Protein AF-A0AA43I6Q7-F1 (afdb_monomer_lite)

Foldseek 3Di:
DVLVVVLVVLVVVLVVLVVVLVVLVVVLVPDDDDDVNVVSVVSNVVSVVSNVVSVVVNVVSVVVVD

Sequence (66 aa):
MREDKEIQKLEKDKMKYVQKLAAHYQRIEGLPNGAQRDAVVKDILECKQIIFKINDQLMDLKTREQ

pLDDT: mean 91.87, std 9.15, range [53.19, 97.75]

Structure (mmCIF, N/CA/C/O backbone):
data_AF-A0AA43I6Q7-F1
#
_entry.id   AF-A0AA43I6Q7-F1
#
loop_
_atom_site.group_PDB
_atom_site.id
_atom_site.type_symbol
_atom_site.label_atom_id
_atom_site.label_alt_id
_atom_site.label_comp_id
_atom_site.label_asym_id
_atom_site.label_entity_id
_atom_site.label_seq_id
_atom_site.pdbx_PDB_ins_code
_atom_site.Cartn_x
_atom_site.Cartn_y
_atom_site.Cartn_z
_atom_site.occupancy
_atom_site.B_iso_or_equiv
_atom_site.auth_seq_id
_atom_site.auth_comp_id
_atom_site.auth_asym_id
_atom_site.auth_atom_id
_atom_site.pdbx_PDB_model_num
ATOM 1 N N . MET A 1 1 ? -18.705 2.736 18.213 1.00 62.91 1 MET A N 1
ATOM 2 C CA . MET A 1 1 ? -19.324 3.863 17.447 1.00 62.91 1 MET A CA 1
ATOM 3 C C . MET A 1 1 ? -18.325 4.884 16.886 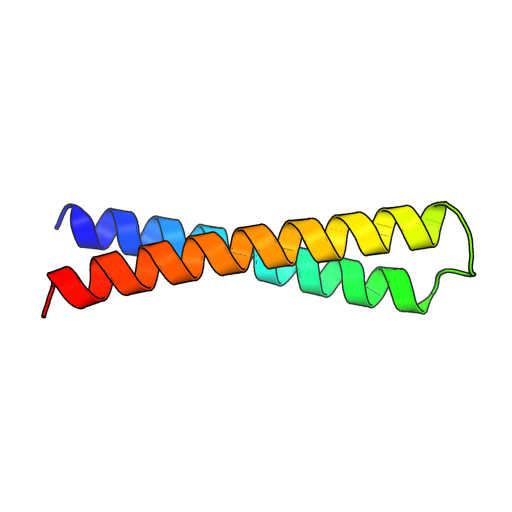1.00 62.91 1 MET A C 1
ATOM 5 O O . MET A 1 1 ? -18.459 5.209 15.711 1.00 62.91 1 MET A O 1
ATOM 9 N N . ARG A 1 2 ? -17.393 5.474 17.666 1.00 69.12 2 ARG A N 1
ATOM 10 C CA . ARG A 1 2 ? -16.342 6.359 17.096 1.00 69.12 2 ARG A CA 1
ATOM 11 C C . ARG A 1 2 ? -15.224 5.553 16.426 1.00 69.12 2 ARG A C 1
ATOM 13 O O . ARG A 1 2 ? -14.855 5.888 15.307 1.00 69.12 2 ARG A O 1
ATOM 20 N N . GLU A 1 3 ? -14.782 4.474 17.064 1.00 74.44 3 GLU A N 1
ATOM 21 C CA . GLU A 1 3 ? -13.735 3.574 16.555 1.00 74.44 3 GLU A CA 1
ATOM 22 C C . GLU A 1 3 ? -14.171 2.830 15.282 1.00 74.44 3 GLU A C 1
ATOM 24 O O . GLU A 1 3 ? -13.433 2.846 14.302 1.00 74.44 3 GLU A O 1
ATOM 29 N N . ASP A 1 4 ? -15.424 2.363 15.196 1.00 82.00 4 ASP A N 1
ATOM 30 C CA . ASP A 1 4 ? -16.011 1.836 13.947 1.00 82.00 4 ASP A CA 1
ATOM 31 C C . ASP A 1 4 ? -15.859 2.775 12.742 1.00 82.00 4 ASP A C 1
ATOM 33 O O . ASP A 1 4 ? -15.546 2.347 11.630 1.00 82.00 4 ASP A O 1
ATOM 37 N N . LYS A 1 5 ? -16.110 4.077 12.937 1.00 88.00 5 LYS A N 1
ATOM 38 C CA . LYS A 1 5 ? -16.006 5.070 11.856 1.00 88.00 5 LYS A CA 1
ATOM 39 C C . LYS A 1 5 ? -14.554 5.287 11.442 1.00 88.00 5 LYS A C 1
ATOM 41 O O . LYS A 1 5 ? -14.290 5.553 10.270 1.00 88.00 5 LYS A O 1
ATOM 46 N N . GLU A 1 6 ? -13.628 5.185 12.390 1.00 90.44 6 GLU A N 1
ATOM 47 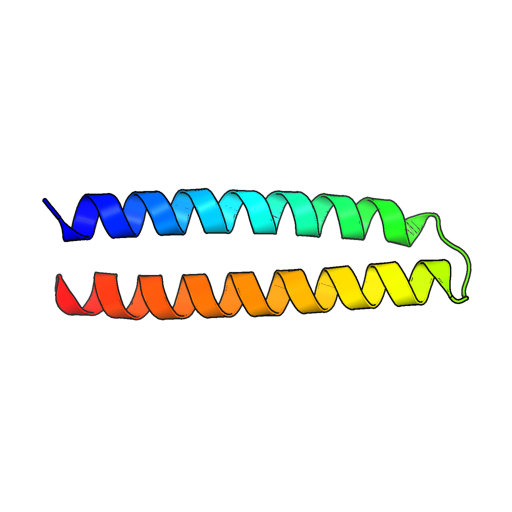C CA . GLU A 1 6 ? -12.195 5.292 12.138 1.00 90.44 6 GLU A CA 1
ATOM 48 C C . GLU A 1 6 ? -11.672 4.067 11.378 1.00 90.44 6 GLU A C 1
ATOM 50 O O . GLU A 1 6 ? -11.026 4.228 10.342 1.00 90.44 6 GLU A O 1
ATOM 55 N N . ILE A 1 7 ? -12.066 2.861 11.796 1.00 92.31 7 ILE A N 1
ATOM 56 C CA . ILE A 1 7 ? -11.775 1.603 11.097 1.00 92.31 7 ILE A CA 1
ATOM 57 C C . ILE A 1 7 ? -12.317 1.647 9.664 1.00 92.31 7 ILE A C 1
ATOM 59 O O . ILE A 1 7 ? -11.564 1.410 8.722 1.00 92.31 7 ILE A O 1
ATOM 63 N N . GLN A 1 8 ? -13.581 2.034 9.461 1.00 93.50 8 GLN A N 1
ATOM 64 C CA . GLN A 1 8 ? -14.169 2.139 8.118 1.00 93.50 8 GLN A CA 1
ATOM 65 C C . GLN A 1 8 ? -13.425 3.139 7.224 1.00 93.50 8 GLN A C 1
ATOM 67 O O . GLN A 1 8 ? -13.240 2.901 6.026 1.00 93.50 8 GLN A O 1
ATOM 72 N N . LYS A 1 9 ? -12.977 4.268 7.787 1.00 94.81 9 LYS A N 1
ATOM 73 C CA . LYS A 1 9 ? -12.180 5.255 7.051 1.00 94.81 9 LYS A CA 1
ATOM 74 C C . LYS A 1 9 ? -10.831 4.668 6.639 1.00 94.81 9 LYS A C 1
ATOM 76 O O . LYS A 1 9 ? -10.462 4.782 5.471 1.00 94.81 9 LYS A O 1
ATOM 81 N N . LEU A 1 10 ? -10.132 4.018 7.566 1.00 95.31 10 LEU A N 1
ATOM 82 C CA . LEU A 1 10 ? -8.843 3.378 7.312 1.00 95.31 10 LEU A CA 1
ATOM 83 C C . LEU A 1 10 ? -8.965 2.238 6.292 1.00 95.31 10 LEU A C 1
ATOM 85 O O . LEU A 1 10 ? -8.153 2.160 5.375 1.00 95.31 10 LEU A O 1
ATOM 89 N N . GLU A 1 11 ? -10.006 1.405 6.358 1.00 94.44 11 GLU A N 1
ATOM 90 C CA . GLU A 1 11 ? -10.249 0.351 5.364 1.00 94.44 11 GLU A CA 1
ATOM 91 C C . GLU A 1 11 ? -10.540 0.926 3.969 1.00 94.44 11 GLU A C 1
ATOM 93 O O . GLU A 1 11 ? -10.001 0.442 2.966 1.00 94.44 11 GLU A O 1
ATOM 98 N N . LYS A 1 12 ? -11.317 2.015 3.888 1.00 96.75 12 LYS A N 1
ATOM 99 C CA . LYS A 1 12 ? -11.554 2.730 2.626 1.00 96.75 12 LYS A CA 1
ATOM 100 C C . LYS A 1 12 ? -10.266 3.329 2.065 1.00 96.75 12 LYS A C 1
ATOM 102 O O . LYS A 1 12 ? -10.018 3.233 0.861 1.00 96.75 12 LYS A O 1
ATOM 107 N N . ASP A 1 13 ? -9.451 3.954 2.908 1.00 95.44 13 ASP A N 1
ATOM 108 C CA . ASP A 1 13 ? -8.192 4.562 2.485 1.00 95.44 13 ASP A CA 1
ATOM 109 C C . ASP A 1 13 ? -7.177 3.492 2.063 1.00 95.44 13 ASP A C 1
ATOM 111 O O . ASP A 1 13 ? -6.587 3.617 0.988 1.00 95.44 13 ASP A O 1
ATOM 115 N N . LYS A 1 14 ? -7.073 2.377 2.798 1.00 96.31 14 LYS A N 1
ATOM 116 C CA . LYS A 1 14 ? -6.300 1.194 2.394 1.00 96.31 14 LYS A CA 1
ATOM 117 C C . LYS A 1 14 ? -6.682 0.739 0.990 1.00 96.31 14 LYS A C 1
ATOM 119 O O . LYS A 1 14 ? -5.798 0.553 0.156 1.00 96.31 14 LYS A O 1
ATOM 124 N N . MET A 1 15 ? -7.979 0.603 0.700 1.00 97.25 15 MET A N 1
ATOM 125 C CA . MET A 1 15 ? -8.435 0.164 -0.622 1.00 97.25 15 MET A CA 1
ATOM 126 C C . MET A 1 15 ? -8.027 1.115 -1.747 1.00 97.25 15 MET A C 1
ATOM 128 O O . MET A 1 15 ? -7.615 0.648 -2.808 1.00 97.25 15 MET A O 1
ATOM 132 N N . LYS A 1 16 ? -8.043 2.435 -1.522 1.00 97.00 16 LYS A N 1
ATOM 133 C CA . LYS A 1 16 ? -7.536 3.399 -2.516 1.00 97.00 16 LYS A CA 1
ATOM 134 C C . LYS A 1 16 ? -6.061 3.158 -2.837 1.00 97.00 16 LYS A C 1
ATOM 136 O O . LYS A 1 16 ? -5.677 3.199 -4.004 1.00 97.00 16 LYS A O 1
ATOM 141 N N . TYR A 1 17 ? -5.228 2.912 -1.825 1.00 96.62 17 TYR A N 1
ATOM 142 C CA . TYR A 1 17 ? -3.802 2.655 -2.043 1.00 96.62 17 TYR A CA 1
ATOM 143 C C . TYR A 1 17 ? -3.542 1.281 -2.663 1.00 96.62 17 TYR A C 1
ATOM 145 O O . TYR A 1 17 ? -2.652 1.167 -3.499 1.00 96.62 17 TYR A O 1
ATOM 153 N N . VAL A 1 18 ? -4.342 0.261 -2.338 1.00 96.75 18 VAL A N 1
ATOM 154 C CA . VAL A 1 18 ? -4.283 -1.052 -3.006 1.00 96.75 18 VAL A CA 1
ATOM 155 C C . VAL A 1 18 ? -4.623 -0.924 -4.494 1.00 96.75 18 VAL A C 1
ATOM 157 O O . VAL A 1 18 ? -3.905 -1.461 -5.334 1.00 96.75 18 VAL A O 1
ATOM 160 N N . GLN A 1 19 ? -5.664 -0.161 -4.839 1.00 97.25 19 GLN A N 1
ATOM 161 C CA . GLN A 1 19 ? -6.029 0.106 -6.234 1.00 97.25 19 GLN A CA 1
ATOM 162 C C . GLN A 1 19 ? -4.931 0.877 -6.978 1.00 97.25 19 GLN A C 1
ATOM 164 O O . GLN A 1 19 ? -4.574 0.510 -8.096 1.00 97.25 19 GLN A O 1
ATOM 169 N N . LYS A 1 20 ? -4.344 1.906 -6.350 1.00 96.50 20 LYS A N 1
ATOM 170 C CA . LYS A 1 20 ? -3.187 2.622 -6.916 1.00 96.50 20 LYS A CA 1
ATOM 171 C C . LYS A 1 20 ? -1.997 1.692 -7.136 1.00 96.50 20 LYS A C 1
ATOM 173 O O . LYS A 1 20 ? -1.404 1.713 -8.208 1.00 96.50 20 LYS A O 1
ATOM 178 N N . LEU A 1 21 ? -1.675 0.850 -6.155 1.00 97.00 21 LEU A N 1
ATOM 179 C CA . LEU A 1 21 ? -0.588 -0.122 -6.248 1.00 97.00 21 LEU A CA 1
ATOM 180 C C . LEU A 1 21 ? -0.791 -1.079 -7.432 1.00 97.00 21 LEU A C 1
ATOM 182 O O . LEU A 1 21 ? 0.145 -1.302 -8.197 1.00 97.00 21 LEU A O 1
ATOM 186 N N . ALA A 1 22 ? -2.011 -1.591 -7.620 1.00 96.56 22 ALA A N 1
ATOM 187 C CA . ALA A 1 22 ? -2.353 -2.424 -8.771 1.00 96.56 22 ALA A CA 1
ATOM 188 C C . AL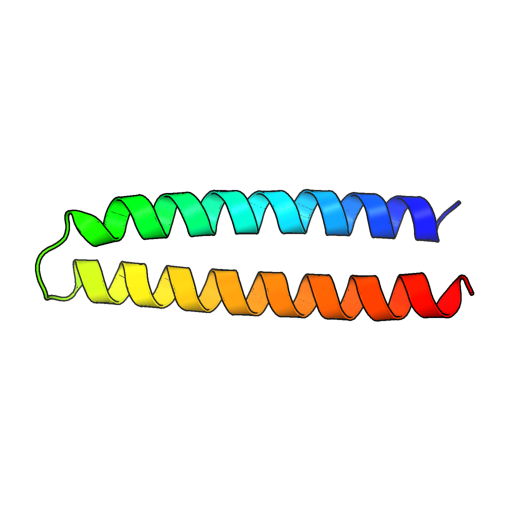A A 1 22 ? -2.147 -1.676 -10.101 1.00 96.56 22 ALA A C 1
ATOM 190 O O . ALA A 1 22 ? -1.516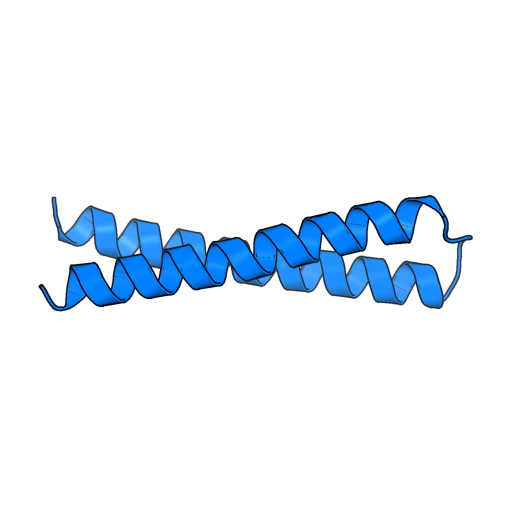 -2.212 -11.010 1.00 96.56 22 ALA A O 1
ATOM 191 N N . ALA A 1 23 ? -2.585 -0.417 -10.192 1.00 96.38 23 ALA A N 1
ATOM 192 C CA . ALA A 1 23 ? -2.377 0.408 -11.382 1.00 96.38 23 ALA A CA 1
ATOM 193 C C . ALA A 1 23 ? -0.884 0.660 -11.676 1.00 96.38 23 ALA A C 1
ATOM 195 O O . ALA A 1 23 ? -0.463 0.613 -12.832 1.00 96.38 23 ALA A O 1
ATOM 196 N N . HIS A 1 24 ? -0.060 0.887 -10.646 1.00 96.00 24 HIS A N 1
ATOM 197 C CA . HIS A 1 24 ? 1.388 1.031 -10.818 1.00 96.00 2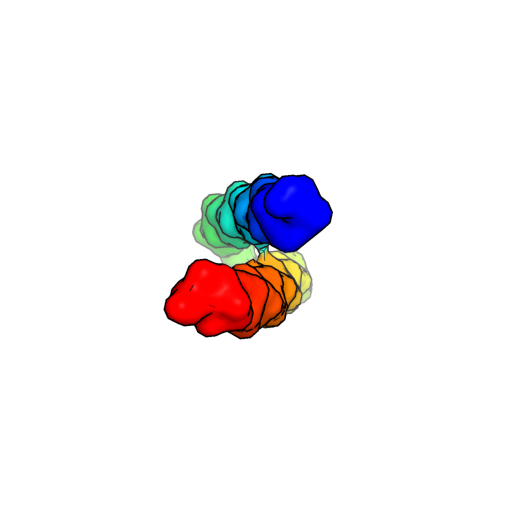4 HIS A CA 1
ATOM 198 C C . HIS A 1 24 ? 2.046 -0.266 -11.305 1.00 96.00 24 HIS A C 1
ATOM 200 O O . HIS A 1 24 ? 2.922 -0.207 -12.168 1.00 96.00 24 HIS A O 1
ATOM 206 N N . TYR A 1 25 ? 1.602 -1.426 -10.811 1.00 95.38 25 TYR A N 1
ATOM 207 C CA . TYR A 1 25 ? 2.071 -2.721 -11.305 1.00 95.38 25 TYR A CA 1
ATOM 208 C C . TYR A 1 25 ? 1.696 -2.962 -12.766 1.00 95.38 25 TYR A C 1
ATOM 210 O O . TYR A 1 25 ? 2.553 -3.362 -13.538 1.00 95.38 25 TYR A O 1
ATOM 218 N N . GLN A 1 26 ? 0.476 -2.635 -13.187 1.00 95.19 26 GLN A N 1
ATOM 219 C CA . GLN A 1 26 ? 0.113 -2.741 -14.606 1.00 95.19 26 GLN A CA 1
ATOM 220 C C . GLN A 1 26 ? 0.934 -1.783 -15.481 1.00 95.19 26 GLN A C 1
ATOM 222 O O . GLN A 1 26 ? 1.336 -2.115 -16.592 1.00 95.19 26 GLN A O 1
ATOM 227 N N . ARG A 1 27 ? 1.222 -0.577 -14.975 1.00 93.00 27 ARG A N 1
ATOM 228 C CA . ARG A 1 27 ? 2.009 0.424 -15.703 1.00 93.00 27 ARG A CA 1
ATOM 229 C C . ARG A 1 27 ? 3.474 0.017 -15.873 1.00 93.00 27 ARG A C 1
ATOM 231 O O . ARG A 1 27 ? 4.052 0.319 -16.913 1.00 93.00 27 ARG A O 1
ATOM 238 N N . ILE A 1 28 ? 4.090 -0.615 -14.871 1.00 93.12 28 ILE A N 1
ATOM 239 C CA . ILE A 1 28 ? 5.526 -0.930 -14.912 1.00 93.12 28 ILE A CA 1
ATOM 240 C C . ILE A 1 28 ? 5.864 -2.038 -15.917 1.00 93.12 28 ILE A C 1
ATOM 242 O O . ILE A 1 28 ? 6.963 -2.028 -16.464 1.00 93.12 28 ILE A O 1
ATOM 246 N N . GLU A 1 29 ? 4.932 -2.955 -16.195 1.00 89.25 29 GLU A N 1
ATOM 247 C CA . GLU A 1 29 ? 5.137 -4.072 -17.132 1.00 89.25 29 GLU A CA 1
ATOM 248 C C . GLU A 1 29 ? 5.439 -3.602 -18.563 1.00 89.25 29 GLU A C 1
ATOM 250 O O . GLU A 1 29 ? 6.189 -4.259 -19.281 1.00 89.25 29 GLU A O 1
ATOM 255 N N . GLY A 1 30 ? 4.908 -2.442 -18.962 1.00 89.94 30 GLY A N 1
ATOM 256 C CA . GLY A 1 30 ? 5.135 -1.854 -20.284 1.00 89.94 30 GLY A CA 1
ATOM 257 C C . GLY A 1 30 ? 6.311 -0.876 -20.372 1.00 89.94 30 GLY A C 1
ATOM 258 O O . GLY A 1 30 ? 6.551 -0.332 -21.449 1.00 89.94 30 GLY A O 1
ATOM 259 N N . LEU A 1 31 ? 7.023 -0.597 -19.271 1.00 92.62 31 LEU A N 1
ATOM 260 C CA . LEU A 1 31 ? 8.068 0.431 -19.245 1.00 92.62 31 LEU A CA 1
ATOM 261 C C . LEU A 1 31 ? 9.477 -0.160 -19.427 1.00 92.62 31 LEU A C 1
ATOM 263 O O . LEU A 1 31 ? 9.865 -1.068 -18.684 1.00 92.62 31 LEU A O 1
ATOM 267 N N . PRO A 1 32 ? 10.294 0.388 -20.348 1.00 93.19 32 PRO A N 1
ATOM 268 C CA . PRO A 1 32 ? 11.705 0.033 -20.436 1.00 93.19 32 PRO A CA 1
ATOM 269 C C . PRO A 1 32 ? 12.471 0.528 -19.202 1.00 93.19 32 PRO A C 1
ATOM 271 O O . PRO A 1 32 ? 12.014 1.398 -18.457 1.00 93.19 32 PRO A O 1
ATOM 274 N N . ASN A 1 33 ? 13.670 -0.013 -18.992 1.00 92.31 33 ASN A N 1
ATOM 275 C CA . ASN A 1 33 ? 14.556 0.461 -17.930 1.00 92.31 33 ASN A CA 1
ATOM 276 C C . ASN A 1 33 ? 14.903 1.942 -18.129 1.00 92.31 33 ASN A C 1
ATOM 278 O O . ASN A 1 33 ? 15.199 2.372 -19.243 1.00 92.31 33 ASN A O 1
ATOM 282 N N . GLY A 1 34 ? 14.892 2.701 -17.035 1.00 94.75 34 GLY A N 1
ATOM 283 C CA . GLY A 1 34 ? 15.229 4.118 -17.022 1.00 94.75 34 GLY A CA 1
ATOM 284 C C . GLY A 1 34 ? 14.368 4.910 -16.045 1.00 94.75 34 GLY A C 1
ATOM 285 O O . GLY A 1 34 ? 13.511 4.361 -15.352 1.00 94.75 34 GLY A O 1
ATOM 286 N N . ALA A 1 35 ? 14.550 6.230 -16.058 1.00 94.12 35 ALA A N 1
ATOM 287 C CA . ALA A 1 35 ? 13.985 7.141 -15.061 1.00 94.12 35 ALA A CA 1
ATOM 288 C C . ALA A 1 35 ? 12.458 7.029 -14.885 1.00 94.12 35 ALA A C 1
ATOM 290 O O . ALA A 1 35 ? 11.944 7.213 -13.784 1.00 94.12 35 ALA A O 1
ATOM 291 N N . GLN A 1 36 ? 11.716 6.704 -15.950 1.00 93.00 36 GLN A N 1
ATOM 292 C CA . GLN A 1 36 ? 10.265 6.508 -15.864 1.00 93.00 36 GLN A CA 1
ATOM 293 C C . GLN A 1 36 ? 9.894 5.248 -15.077 1.00 93.00 36 GLN A C 1
ATOM 295 O O . GLN A 1 36 ? 8.964 5.280 -14.272 1.00 93.00 36 GLN A O 1
ATOM 300 N N . ARG A 1 37 ? 10.624 4.148 -15.286 1.00 94.88 37 ARG A N 1
ATOM 301 C CA . ARG A 1 37 ? 10.445 2.914 -14.520 1.00 94.88 37 ARG A CA 1
ATOM 302 C C . ARG A 1 37 ? 10.843 3.133 -13.064 1.00 94.88 37 ARG A C 1
ATOM 304 O O . ARG A 1 37 ? 10.092 2.727 -12.186 1.00 94.88 37 ARG A O 1
ATOM 311 N N . ASP A 1 38 ? 11.943 3.838 -12.813 1.00 95.88 38 ASP A N 1
ATOM 312 C CA . ASP A 1 38 ? 12.404 4.153 -11.454 1.00 95.88 38 ASP A CA 1
ATOM 313 C C . ASP A 1 38 ? 11.389 5.004 -10.680 1.00 95.88 38 ASP A C 1
ATOM 315 O O . ASP A 1 38 ? 11.116 4.736 -9.510 1.00 95.88 38 ASP A O 1
ATOM 319 N N . ALA A 1 39 ? 10.763 5.983 -11.343 1.00 95.88 39 ALA A N 1
ATOM 320 C CA . ALA A 1 39 ? 9.686 6.771 -10.750 1.00 95.88 39 ALA A CA 1
ATOM 321 C C . ALA A 1 39 ? 8.492 5.888 -10.348 1.00 95.88 39 ALA A C 1
ATOM 323 O O . ALA A 1 39 ? 8.008 5.981 -9.223 1.00 95.88 39 ALA A O 1
ATOM 324 N N . VAL A 1 40 ? 8.070 4.964 -11.220 1.00 95.94 40 VAL A N 1
ATOM 325 C CA . VAL A 1 40 ? 6.979 4.027 -10.902 1.00 95.94 40 VAL A CA 1
ATOM 326 C C . VAL A 1 40 ? 7.374 3.058 -9.783 1.00 95.94 40 VAL A C 1
ATOM 328 O O . VAL A 1 40 ? 6.552 2.759 -8.922 1.00 95.94 40 VAL A O 1
ATOM 331 N N . VAL A 1 41 ? 8.626 2.588 -9.736 1.00 96.00 41 VAL A N 1
ATOM 332 C CA . VAL A 1 41 ? 9.131 1.772 -8.617 1.00 96.00 41 VAL A CA 1
ATOM 333 C C . VAL A 1 41 ? 9.049 2.546 -7.304 1.00 96.00 41 VAL A C 1
ATOM 335 O O . VAL A 1 41 ? 8.612 1.989 -6.296 1.00 96.00 41 VAL A O 1
ATOM 338 N N . LYS A 1 42 ? 9.423 3.828 -7.308 1.00 96.81 42 LYS A N 1
ATOM 339 C CA . LYS A 1 42 ? 9.305 4.688 -6.131 1.00 96.81 42 LYS A CA 1
ATOM 340 C C . LYS A 1 42 ? 7.845 4.815 -5.681 1.00 96.81 42 LYS A C 1
ATOM 342 O O . LYS A 1 42 ? 7.562 4.548 -4.515 1.00 96.81 42 LYS A O 1
ATOM 347 N N . ASP A 1 43 ? 6.920 5.079 -6.605 1.00 96.00 43 ASP A N 1
ATOM 348 C CA . ASP A 1 43 ? 5.482 5.155 -6.307 1.00 96.00 43 ASP A CA 1
ATOM 349 C C . ASP A 1 43 ? 4.936 3.839 -5.710 1.00 96.00 43 ASP A C 1
ATOM 351 O O . ASP A 1 43 ? 4.135 3.849 -4.770 1.00 96.00 43 ASP A O 1
ATOM 355 N N . ILE A 1 44 ? 5.392 2.685 -6.220 1.00 97.31 44 ILE A N 1
ATOM 356 C CA . ILE A 1 44 ? 5.052 1.351 -5.691 1.00 97.31 44 ILE A CA 1
ATOM 357 C C . ILE A 1 44 ? 5.522 1.215 -4.241 1.00 97.31 44 ILE A C 1
ATOM 359 O O . ILE A 1 44 ? 4.766 0.739 -3.389 1.00 97.31 44 ILE A O 1
ATOM 363 N N . LEU A 1 45 ? 6.765 1.608 -3.951 1.00 97.31 45 LEU A N 1
ATOM 364 C CA . LEU A 1 45 ? 7.329 1.538 -2.603 1.00 97.31 45 LEU A CA 1
ATOM 365 C C . LEU A 1 45 ? 6.579 2.458 -1.634 1.00 97.31 45 LEU A C 1
ATOM 367 O O . LEU A 1 45 ? 6.235 2.024 -0.534 1.00 97.31 45 LEU A O 1
ATOM 371 N N . GLU A 1 46 ? 6.257 3.681 -2.055 1.00 97.00 46 GLU A N 1
ATOM 372 C CA . GLU A 1 46 ? 5.468 4.625 -1.259 1.00 97.00 46 GLU A CA 1
ATOM 373 C C . GLU A 1 46 ? 4.063 4.073 -0.969 1.00 97.00 46 GLU A C 1
ATOM 375 O O . GLU A 1 46 ? 3.628 4.056 0.187 1.00 97.00 46 GLU A O 1
ATOM 380 N N . CYS A 1 47 ? 3.376 3.515 -1.974 1.00 96.44 47 CYS A N 1
ATOM 381 C CA . CYS A 1 47 ? 2.071 2.876 -1.776 1.00 96.44 47 CYS A CA 1
ATOM 382 C C . CYS A 1 47 ? 2.144 1.715 -0.776 1.00 96.44 47 CYS A C 1
ATOM 384 O O . CYS A 1 47 ? 1.294 1.612 0.109 1.00 96.44 47 CYS A O 1
ATOM 386 N N . LYS A 1 48 ? 3.168 0.858 -0.875 1.00 96.81 48 LYS A N 1
ATOM 387 C CA . LYS A 1 48 ? 3.369 -0.260 0.060 1.00 96.81 48 LYS A CA 1
ATOM 388 C C . LYS A 1 48 ? 3.584 0.216 1.493 1.00 96.81 48 LYS A C 1
ATOM 390 O O . LYS A 1 48 ? 2.970 -0.335 2.404 1.00 96.81 48 LYS A O 1
ATOM 395 N N . GLN A 1 49 ? 4.413 1.239 1.694 1.00 97.75 49 GLN A N 1
ATOM 396 C CA . GLN A 1 49 ? 4.658 1.803 3.023 1.00 97.75 49 GLN A CA 1
ATOM 397 C C . GLN A 1 49 ? 3.384 2.389 3.639 1.00 97.75 49 GLN A C 1
ATOM 399 O O . GLN A 1 49 ? 3.127 2.186 4.824 1.00 97.75 49 GLN A O 1
ATOM 404 N N . ILE A 1 50 ? 2.566 3.085 2.847 1.00 96.81 50 ILE A N 1
ATOM 405 C CA . ILE A 1 50 ? 1.303 3.651 3.332 1.00 96.81 50 ILE A CA 1
ATOM 406 C C . ILE A 1 50 ? 0.310 2.541 3.696 1.00 96.81 50 ILE A C 1
ATOM 408 O O . ILE A 1 50 ? -0.279 2.585 4.773 1.00 96.81 50 ILE A O 1
ATOM 412 N N . ILE A 1 51 ? 0.162 1.514 2.852 1.00 97.25 51 ILE A N 1
ATOM 413 C CA . ILE A 1 51 ? -0.704 0.359 3.146 1.00 97.25 51 ILE A CA 1
ATOM 414 C C . ILE A 1 51 ? -0.260 -0.340 4.433 1.00 97.25 51 ILE A C 1
ATOM 416 O O . ILE A 1 51 ? -1.106 -0.701 5.249 1.00 97.25 51 ILE A O 1
ATOM 420 N N . PHE A 1 52 ? 1.050 -0.515 4.628 1.00 97.06 52 PHE A N 1
ATOM 421 C CA . PHE A 1 52 ? 1.594 -1.103 5.848 1.00 97.06 52 PHE A CA 1
ATOM 422 C C . PHE A 1 52 ? 1.202 -0.288 7.087 1.00 97.06 52 PHE A C 1
ATOM 424 O O . PHE A 1 52 ? 0.641 -0.853 8.018 1.00 97.06 52 PHE A O 1
ATOM 431 N N . LYS A 1 53 ? 1.389 1.039 7.063 1.00 97.50 53 LYS A N 1
ATOM 432 C CA . LYS A 1 53 ? 0.988 1.928 8.169 1.00 97.50 53 LYS A CA 1
ATOM 433 C C . LYS A 1 53 ? -0.509 1.861 8.471 1.00 97.50 53 LYS A C 1
ATOM 435 O O . LYS A 1 53 ? -0.893 1.827 9.630 1.00 97.50 53 LYS A O 1
ATOM 440 N N . ILE A 1 54 ? -1.358 1.815 7.442 1.00 96.75 54 ILE A N 1
ATOM 441 C CA . ILE A 1 54 ? -2.808 1.692 7.643 1.00 96.75 54 ILE A CA 1
ATOM 442 C C . ILE A 1 54 ? -3.159 0.332 8.262 1.00 96.75 54 ILE A C 1
ATOM 444 O O . ILE A 1 54 ? -4.020 0.261 9.132 1.00 96.75 54 ILE A O 1
ATOM 448 N N . ASN A 1 55 ? -2.507 -0.753 7.832 1.00 95.81 55 ASN A N 1
ATOM 449 C CA . ASN A 1 55 ? -2.719 -2.076 8.424 1.00 95.81 55 ASN A CA 1
ATOM 450 C C . ASN A 1 55 ? -2.299 -2.126 9.893 1.00 95.81 55 ASN A C 1
ATOM 452 O O . ASN A 1 55 ? -3.012 -2.731 10.685 1.00 95.81 55 ASN A O 1
ATOM 456 N N . ASP A 1 56 ? -1.178 -1.496 10.232 1.00 96.44 56 ASP A N 1
ATOM 457 C CA . ASP A 1 56 ? -0.677 -1.376 11.602 1.00 96.44 56 ASP A CA 1
ATOM 458 C C . ASP A 1 56 ? -1.698 -0.644 12.492 1.00 96.44 56 ASP A C 1
ATOM 460 O O . ASP A 1 56 ? -2.176 -1.192 13.481 1.00 96.44 56 ASP A O 1
ATOM 464 N N . GLN A 1 57 ? -2.189 0.516 12.040 1.00 94.81 57 GLN A N 1
ATOM 465 C CA . GLN A 1 57 ? -3.255 1.261 12.725 1.00 94.81 57 GLN A CA 1
ATOM 466 C C . GLN A 1 57 ? -4.554 0.456 12.868 1.00 94.81 57 GLN A C 1
ATOM 468 O O . GLN A 1 57 ? -5.202 0.489 13.912 1.00 94.81 57 GLN A O 1
ATOM 473 N N . LEU A 1 58 ? -4.954 -0.273 11.822 1.00 93.69 58 LEU A N 1
ATOM 474 C CA . LEU A 1 58 ? -6.132 -1.138 11.868 1.00 93.69 58 LEU A CA 1
ATOM 475 C C . LEU A 1 58 ? -5.956 -2.294 12.857 1.00 93.69 58 LEU A C 1
ATOM 477 O O . LEU A 1 58 ? -6.925 -2.669 13.512 1.00 93.69 58 LEU A O 1
ATOM 481 N N . MET A 1 59 ? -4.756 -2.871 12.949 1.00 93.50 59 MET A N 1
ATOM 482 C CA . MET A 1 59 ? -4.444 -3.937 13.900 1.00 93.50 59 MET A CA 1
ATOM 483 C C . MET A 1 59 ? -4.528 -3.417 15.336 1.00 93.50 59 MET A C 1
ATOM 485 O O . MET A 1 59 ? -5.195 -4.042 16.160 1.00 93.50 59 MET A O 1
ATOM 489 N N . ASP A 1 60 ? -3.943 -2.251 15.609 1.00 92.88 60 ASP A N 1
ATOM 490 C CA . ASP A 1 60 ? -4.010 -1.601 16.919 1.00 92.88 60 ASP A CA 1
ATOM 491 C C . ASP A 1 60 ? -5.453 -1.317 17.345 1.00 92.88 60 ASP A C 1
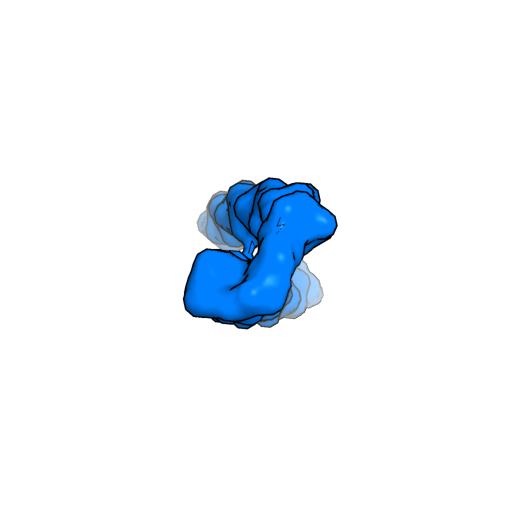ATOM 493 O O . ASP A 1 60 ? -5.849 -1.650 18.461 1.00 92.88 60 ASP A O 1
ATOM 497 N N . LEU A 1 61 ? -6.261 -0.738 16.452 1.00 89.00 61 LEU A N 1
ATOM 498 C CA . LEU A 1 61 ? -7.662 -0.423 16.741 1.00 89.00 61 LEU A CA 1
ATOM 499 C C . LEU A 1 61 ? -8.493 -1.691 16.978 1.00 89.00 61 LEU A C 1
ATOM 501 O O . LEU A 1 61 ? -9.224 -1.763 17.959 1.00 89.00 61 LEU A O 1
ATOM 505 N N . LYS A 1 62 ? -8.336 -2.723 16.139 1.00 84.81 62 LYS A N 1
ATOM 506 C CA . LYS A 1 62 ? -9.077 -3.990 16.285 1.00 84.81 62 LYS A CA 1
ATOM 507 C C . LYS A 1 62 ? -8.660 -4.794 17.518 1.00 84.81 62 LYS A C 1
ATOM 509 O O . LYS A 1 62 ? -9.461 -5.577 18.015 1.00 84.81 62 LYS A O 1
ATOM 514 N N . THR A 1 63 ? -7.428 -4.622 17.996 1.00 86.00 63 THR A N 1
ATOM 515 C CA . THR A 1 63 ? -6.941 -5.265 19.229 1.00 86.00 63 THR A CA 1
ATOM 516 C C . THR A 1 63 ? -7.471 -4.560 20.477 1.00 86.00 63 THR A C 1
ATOM 518 O O . THR A 1 63 ? -7.694 -5.213 21.484 1.00 86.00 63 THR A O 1
ATOM 521 N N . ARG A 1 64 ? -7.708 -3.242 20.421 1.00 75.69 64 ARG A N 1
ATOM 522 C CA . ARG A 1 64 ? -8.313 -2.477 21.529 1.00 75.69 64 ARG A CA 1
ATOM 523 C C . ARG A 1 64 ? -9.812 -2.732 21.704 1.00 75.69 64 ARG A C 1
ATOM 525 O O . ARG A 1 64 ? -10.332 -2.470 22.783 1.00 75.69 64 ARG A O 1
ATOM 532 N N . GLU A 1 65 ? -10.492 -3.209 20.661 1.00 59.41 65 GLU A N 1
ATOM 533 C CA . GLU A 1 65 ? -11.907 -3.606 20.717 1.00 59.41 65 GLU A CA 1
ATOM 534 C C . GLU A 1 65 ? -12.132 -5.061 21.186 1.00 59.41 65 GLU A C 1
ATOM 536 O O . GLU A 1 65 ? -13.287 -5.461 21.344 1.00 59.41 65 GLU A O 1
ATOM 541 N N . GLN A 1 66 ? -11.066 -5.846 21.405 1.00 53.19 66 GLN A N 1
ATOM 542 C CA . GLN A 1 66 ? -11.123 -7.198 21.991 1.00 53.19 66 GLN A CA 1
ATOM 543 C C . GLN A 1 66 ? -10.883 -7.167 23.500 1.00 53.19 66 GLN A C 1
ATOM 545 O O . GLN A 1 66 ? -11.558 -7.958 24.197 1.00 53.19 66 GLN A O 1
#

Radius of gyration: 15.22 Å; chains: 1; bounding box: 35×14×42 Å

Secondary structure (DSSP, 8-state):
-HHHHHHHHHHHHHHHHHHHHHHHHHHHHTPPSSHHHHHHHHHHHHHHHHHHHHHHHHHHHHHHT-